Protein AF-A0A5B0Q116-F1 (afdb_monomer_lite)

pLDDT: mean 71.59, std 19.81, range [29.45, 94.56]

Structure (mmCIF, N/CA/C/O backbone):
data_AF-A0A5B0Q116-F1
#
_entry.id   AF-A0A5B0Q116-F1
#
loop_
_atom_site.group_PDB
_atom_site.id
_atom_site.type_symbol
_atom_site.label_atom_id
_atom_site.label_alt_id
_atom_site.label_comp_id
_atom_site.label_asym_id
_atom_site.label_entity_id
_atom_site.label_seq_id
_atom_site.pdbx_PDB_ins_code
_atom_site.Cartn_x
_atom_site.Cartn_y
_atom_site.Cartn_z
_atom_site.occupancy
_atom_site.B_iso_or_equiv
_atom_site.auth_seq_id
_atom_site.auth_comp_id
_atom_site.auth_asym_id
_atom_site.auth_atom_id
_atom_site.pdbx_PDB_model_num
ATOM 1 N N . MET A 1 1 ? -53.761 48.158 1.678 1.00 60.59 1 MET A N 1
ATOM 2 C CA . MET A 1 1 ? -52.833 47.496 2.629 1.00 60.59 1 MET A CA 1
ATOM 3 C C . MET A 1 1 ? -52.690 45.979 2.432 1.00 60.59 1 MET A C 1
ATOM 5 O O . MET A 1 1 ? -51.756 45.418 2.984 1.00 60.59 1 MET A O 1
ATOM 9 N N . LEU A 1 2 ? -53.507 45.322 1.594 1.00 57.38 2 LEU A N 1
ATOM 10 C CA . LEU A 1 2 ? -53.412 43.875 1.318 1.00 57.38 2 LEU A CA 1
ATOM 11 C C . LEU A 1 2 ? -52.227 43.460 0.418 1.00 57.38 2 LEU A C 1
ATOM 13 O O . LEU A 1 2 ? -51.671 42.384 0.601 1.00 57.38 2 LEU A O 1
ATOM 17 N N . LEU A 1 3 ? -51.774 44.330 -0.495 1.00 56.66 3 LEU A N 1
ATOM 18 C CA . LEU A 1 3 ? -50.704 43.996 -1.449 1.00 56.66 3 LEU A CA 1
ATOM 19 C C . LEU A 1 3 ? -49.334 43.789 -0.778 1.00 56.66 3 LEU A C 1
ATOM 21 O O . LEU A 1 3 ? -48.605 42.866 -1.119 1.00 56.66 3 LEU A O 1
ATOM 25 N N . LYS A 1 4 ? -49.005 44.607 0.233 1.00 56.44 4 LYS A N 1
ATOM 26 C CA . LYS A 1 4 ? -47.743 44.474 0.983 1.00 56.44 4 LYS A CA 1
ATOM 27 C C . LYS A 1 4 ? -47.677 43.166 1.776 1.00 56.44 4 LYS A C 1
ATOM 29 O O . LYS A 1 4 ? -46.609 42.578 1.878 1.00 56.44 4 LYS A O 1
ATOM 34 N N . SER A 1 5 ? -48.812 42.701 2.299 1.00 58.41 5 SER A N 1
ATOM 35 C CA . SER A 1 5 ? -48.883 41.447 3.054 1.00 58.41 5 SER A CA 1
ATOM 36 C C . SER A 1 5 ? -48.752 40.227 2.132 1.00 58.41 5 SER A C 1
ATOM 38 O O . SER A 1 5 ? -48.035 39.287 2.466 1.00 58.41 5 SER A O 1
ATOM 40 N N . LEU A 1 6 ? -49.318 40.298 0.919 1.00 61.06 6 LEU A N 1
ATOM 41 C CA . LEU A 1 6 ? -49.149 39.259 -0.101 1.00 61.06 6 LEU A CA 1
ATOM 42 C C . LEU A 1 6 ? -47.693 39.157 -0.591 1.00 61.06 6 LEU A C 1
ATOM 44 O O . LEU A 1 6 ? -47.158 38.057 -0.701 1.00 61.06 6 LEU 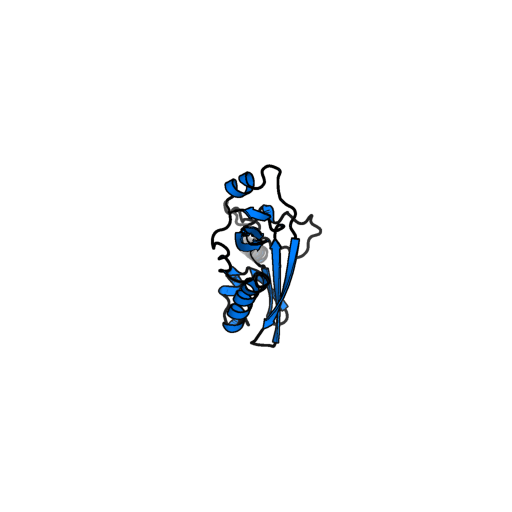A O 1
ATOM 48 N N . CYS A 1 7 ? -47.016 40.290 -0.814 1.00 62.38 7 CYS A N 1
ATOM 49 C CA . CYS A 1 7 ? -45.611 40.292 -1.235 1.00 62.38 7 CYS A CA 1
ATOM 50 C C . CYS A 1 7 ? -44.670 39.721 -0.162 1.00 62.38 7 CYS A C 1
ATOM 52 O O . CYS A 1 7 ? -43.730 39.004 -0.495 1.00 62.38 7 CYS A O 1
ATOM 54 N N . MET A 1 8 ? -44.934 39.989 1.122 1.00 66.06 8 MET A N 1
ATOM 55 C CA . MET A 1 8 ? -44.136 39.433 2.223 1.00 66.06 8 MET A CA 1
ATOM 56 C C . MET A 1 8 ? -44.363 37.925 2.394 1.00 66.06 8 MET A C 1
ATOM 58 O O . MET A 1 8 ? -43.413 37.202 2.682 1.00 66.06 8 MET A O 1
ATOM 62 N N . ALA A 1 9 ? -45.586 37.436 2.157 1.00 61.44 9 ALA A N 1
ATOM 63 C CA . ALA A 1 9 ? -45.884 36.004 2.171 1.00 61.44 9 ALA A CA 1
ATOM 64 C C . ALA A 1 9 ? -45.184 35.257 1.019 1.00 61.44 9 ALA A C 1
ATOM 66 O O . ALA A 1 9 ? -44.605 34.197 1.245 1.00 61.44 9 ALA A O 1
ATOM 67 N N . VAL A 1 10 ? -45.154 35.835 -0.190 1.00 61.38 10 VAL A N 1
ATOM 68 C CA . VAL A 1 10 ? -44.407 35.273 -1.332 1.00 61.38 10 VAL A CA 1
ATOM 69 C C . VAL A 1 10 ? -42.897 35.302 -1.078 1.00 61.38 10 VAL A C 1
ATOM 71 O O . VAL A 1 10 ? -42.213 34.330 -1.385 1.00 61.38 10 VAL A O 1
ATOM 74 N N . TYR A 1 11 ? -42.371 36.365 -0.462 1.00 61.75 11 TYR A N 1
ATOM 75 C CA . TYR A 1 11 ? -40.953 36.459 -0.100 1.00 61.75 11 TYR A CA 1
ATOM 76 C C . TYR A 1 11 ? -40.548 35.408 0.946 1.00 61.75 11 TYR A C 1
ATOM 78 O O . TYR A 1 11 ? -39.531 34.736 0.782 1.00 61.75 11 TYR A O 1
ATOM 86 N N . ALA A 1 12 ? -41.368 35.212 1.983 1.00 58.78 12 ALA A N 1
ATOM 87 C CA . ALA A 1 12 ? -41.137 34.191 3.003 1.00 58.78 12 ALA A CA 1
ATOM 88 C C . ALA A 1 12 ? -41.231 32.765 2.428 1.00 58.78 12 ALA A C 1
ATOM 90 O O . ALA A 1 12 ? -40.395 31.923 2.748 1.00 58.78 12 ALA A O 1
ATOM 91 N N . LEU A 1 13 ? -42.184 32.505 1.524 1.00 56.47 13 LEU A N 1
ATOM 92 C CA . LEU A 1 13 ? -42.307 31.218 0.829 1.00 56.47 13 LEU A CA 1
ATOM 93 C C . LEU A 1 13 ? -41.118 30.939 -0.103 1.00 56.47 13 LEU A C 1
ATOM 95 O O . LEU A 1 13 ? -40.618 29.816 -0.114 1.00 56.47 13 LEU A O 1
ATOM 99 N N . ASN A 1 14 ? -40.603 31.949 -0.814 1.00 56.91 14 ASN A N 1
ATOM 100 C CA . ASN A 1 14 ? -39.407 31.796 -1.651 1.00 56.91 14 ASN A CA 1
ATOM 101 C C . ASN A 1 14 ? -38.148 31.524 -0.811 1.00 56.91 14 ASN A C 1
ATOM 103 O O . ASN A 1 14 ? -37.327 30.692 -1.186 1.00 56.91 14 ASN A O 1
ATOM 107 N N . HIS A 1 15 ? -38.013 32.164 0.355 1.00 53.56 15 HIS A N 1
ATOM 108 C CA . HIS A 1 15 ? -36.887 31.926 1.263 1.00 53.56 15 HIS A CA 1
ATOM 109 C C . HIS A 1 15 ? -36.966 30.574 1.995 1.00 53.56 15 HIS A C 1
ATOM 111 O O . HIS A 1 15 ? -35.926 29.978 2.272 1.00 53.56 15 HIS A O 1
ATOM 117 N N . CYS A 1 16 ? -38.173 30.065 2.271 1.00 52.62 16 CYS A N 1
ATOM 118 C CA . CYS A 1 16 ? -38.378 28.733 2.849 1.00 52.62 16 CYS A CA 1
ATOM 119 C C . CYS A 1 16 ? -38.260 27.595 1.823 1.00 52.62 16 CYS A C 1
ATOM 121 O O . CYS A 1 16 ? -37.917 26.485 2.218 1.00 52.62 16 CYS A O 1
ATOM 123 N N . MET A 1 17 ? -38.501 27.845 0.529 1.00 47.09 17 MET A N 1
ATOM 124 C CA . MET A 1 17 ? -38.302 26.843 -0.531 1.00 47.09 17 MET A CA 1
ATOM 125 C C . MET A 1 17 ? -36.884 26.841 -1.132 1.00 47.09 17 MET A C 1
ATOM 127 O O . MET A 1 17 ? -36.492 25.837 -1.720 1.00 47.09 17 MET A O 1
ATOM 131 N N . PHE A 1 18 ? -36.091 27.910 -0.955 1.00 47.78 18 PHE A N 1
ATOM 132 C CA . PHE A 1 18 ? -34.734 28.040 -1.522 1.00 47.78 18 PHE A CA 1
ATOM 133 C C . PHE A 1 18 ? -33.619 28.314 -0.494 1.00 47.78 18 PHE A C 1
ATOM 135 O O . PHE A 1 18 ? -32.651 29.022 -0.766 1.00 47.78 18 PHE A O 1
ATOM 142 N N . SER A 1 19 ? -33.693 27.680 0.671 1.00 42.81 19 SER A N 1
ATOM 143 C CA . SER A 1 19 ? -32.504 27.355 1.470 1.00 42.81 19 SER A CA 1
ATOM 144 C C . SER A 1 19 ? -32.138 25.905 1.126 1.00 42.81 19 SER A C 1
ATOM 146 O O . SER A 1 19 ? -32.844 24.994 1.524 1.00 42.81 19 SER A O 1
ATOM 148 N N . SER A 1 20 ? -31.117 25.543 0.354 1.00 42.38 20 SER A N 1
ATOM 149 C CA . SER A 1 20 ? -29.884 26.206 -0.062 1.00 42.38 20 SER A CA 1
ATOM 150 C C . SER A 1 20 ? -29.375 25.442 -1.293 1.00 42.38 20 SER A C 1
ATOM 152 O O . SER A 1 20 ? -29.139 24.249 -1.147 1.00 42.38 20 SER A O 1
ATOM 154 N N . SER A 1 21 ? -29.207 26.032 -2.489 1.00 41.81 21 SER A N 1
ATOM 155 C CA . SER A 1 21 ? -28.399 25.351 -3.539 1.00 41.81 21 SER A CA 1
ATOM 156 C C . SER A 1 21 ? -28.028 26.146 -4.801 1.00 41.81 21 SER A C 1
ATOM 158 O O . SER A 1 21 ? -27.564 25.555 -5.771 1.00 41.81 21 SER A O 1
ATOM 160 N N . LEU A 1 22 ? -28.224 27.464 -4.883 1.00 43.44 22 LEU A N 1
ATOM 161 C CA . LEU A 1 22 ? -27.938 28.189 -6.134 1.00 43.44 22 LEU A CA 1
ATOM 162 C C . LEU A 1 22 ? -27.210 29.512 -5.890 1.00 43.44 22 LEU A C 1
ATOM 164 O O . LEU A 1 22 ? -27.676 30.587 -6.244 1.00 43.44 22 LEU A O 1
ATOM 168 N N . ALA A 1 23 ? -26.011 29.408 -5.322 1.00 37.38 23 ALA A N 1
ATOM 169 C CA . ALA A 1 23 ? -24.972 30.421 -5.463 1.00 37.38 23 ALA A CA 1
ATOM 170 C C . ALA A 1 23 ? -23.699 29.728 -5.971 1.00 37.38 23 ALA A C 1
ATOM 172 O O . ALA A 1 23 ? -22.971 29.097 -5.210 1.00 37.38 23 ALA A O 1
ATOM 173 N N . LYS A 1 24 ? -23.442 29.808 -7.281 1.00 45.22 24 LYS A N 1
ATOM 174 C CA . LYS A 1 24 ? -22.087 29.613 -7.821 1.00 45.22 24 LYS A CA 1
ATOM 175 C C . LYS A 1 24 ? -21.305 30.912 -7.590 1.00 45.22 24 LYS A C 1
ATOM 177 O O . LYS A 1 24 ? -21.883 31.987 -7.735 1.00 45.22 24 LYS A O 1
ATOM 182 N N . PRO A 1 25 ? -19.994 30.827 -7.313 1.00 40.41 25 PRO A N 1
ATOM 183 C CA . PRO A 1 25 ? -19.083 31.067 -8.428 1.00 40.41 25 PRO A CA 1
ATOM 184 C C . PRO A 1 25 ? -17.866 30.122 -8.467 1.00 40.41 25 PRO A C 1
ATOM 186 O O . PRO A 1 25 ? -17.291 29.760 -7.451 1.00 40.41 25 PRO A O 1
ATOM 189 N N . VAL A 1 26 ? -17.517 29.739 -9.699 1.00 37.66 26 VAL A N 1
ATOM 190 C CA . VAL A 1 26 ? -16.168 29.677 -10.297 1.00 37.66 26 VAL A CA 1
ATOM 191 C C . VAL A 1 26 ? -14.986 29.164 -9.442 1.00 37.66 26 VAL A C 1
ATOM 193 O O . VAL A 1 26 ? -14.583 29.765 -8.458 1.00 37.66 26 VAL A O 1
ATOM 196 N N . MET A 1 27 ? -14.324 28.128 -9.982 1.00 32.94 27 MET A N 1
ATOM 197 C CA . MET A 1 27 ? -12.975 27.627 -9.656 1.00 32.94 27 MET A CA 1
ATOM 198 C C . MET A 1 27 ? -12.775 26.922 -8.305 1.00 32.94 27 MET A C 1
ATOM 200 O O . MET A 1 27 ? -12.176 27.435 -7.368 1.00 32.94 27 MET A O 1
ATOM 204 N N . LYS A 1 28 ? -13.047 25.617 -8.316 1.00 32.56 28 LYS A N 1
ATOM 205 C CA . LYS A 1 28 ? -12.055 24.625 -7.885 1.00 32.56 28 LYS A CA 1
ATOM 206 C C . LYS A 1 28 ? -12.265 23.373 -8.727 1.00 32.56 28 LYS A C 1
ATOM 208 O O . LYS A 1 28 ? -13.302 22.732 -8.625 1.00 32.56 28 LYS A O 1
ATOM 213 N N . ARG A 1 29 ? -11.294 23.051 -9.589 1.00 29.45 29 ARG A N 1
ATOM 214 C CA . ARG A 1 29 ? -11.142 21.699 -10.139 1.00 29.45 29 ARG A CA 1
ATOM 215 C C . ARG A 1 29 ? -10.925 20.781 -8.937 1.00 29.45 29 ARG A C 1
ATOM 217 O O . ARG A 1 29 ? -9.810 20.685 -8.430 1.00 29.45 29 ARG A O 1
ATOM 224 N N . SER A 1 30 ? -11.996 20.203 -8.407 1.00 30.86 30 SER A N 1
ATOM 225 C CA . SER A 1 30 ? -11.890 19.092 -7.476 1.00 30.86 30 SER A CA 1
ATOM 226 C C . SER A 1 30 ? -11.391 17.911 -8.287 1.00 30.86 30 SER A C 1
ATOM 228 O O . SER A 1 30 ? -12.113 17.378 -9.122 1.00 30.86 30 SER A O 1
ATOM 230 N N . ILE A 1 31 ? -10.124 17.573 -8.076 1.00 36.16 31 ILE A N 1
ATOM 231 C CA . ILE A 1 31 ? -9.560 16.272 -8.416 1.00 36.16 31 ILE A CA 1
ATOM 232 C C . ILE A 1 31 ? -10.536 15.231 -7.864 1.00 36.16 31 ILE A C 1
ATOM 234 O O . ILE A 1 31 ? -10.755 15.194 -6.649 1.00 36.16 31 ILE A O 1
ATOM 238 N N . GLU A 1 32 ? -11.158 14.455 -8.753 1.00 30.73 32 GLU A N 1
ATOM 239 C CA . GLU A 1 32 ? -11.890 13.248 -8.387 1.00 30.73 32 GLU A CA 1
ATOM 240 C C . GLU A 1 32 ? -10.951 12.394 -7.537 1.00 30.73 32 GLU A C 1
ATOM 242 O O . GLU A 1 32 ? -9.929 11.875 -7.985 1.00 30.73 32 GLU A O 1
ATOM 247 N N . ARG A 1 33 ? -11.248 12.352 -6.238 1.00 37.97 33 ARG A N 1
ATOM 248 C CA . ARG A 1 33 ? -10.622 11.412 -5.324 1.00 37.97 33 ARG A CA 1
ATOM 249 C C . ARG A 1 33 ? -11.234 10.055 -5.622 1.00 37.97 33 ARG A C 1
ATOM 251 O O . ARG A 1 33 ? -12.455 9.931 -5.636 1.00 37.97 33 ARG A O 1
ATOM 258 N N . PHE A 1 34 ? -10.362 9.068 -5.803 1.00 39.97 34 PHE A N 1
ATOM 259 C CA . PHE A 1 34 ? -10.630 7.631 -5.853 1.00 39.97 34 PHE A CA 1
ATOM 260 C C . PHE A 1 34 ? -11.407 7.146 -4.613 1.00 39.97 34 PHE A C 1
ATOM 262 O O . PHE A 1 34 ? -10.868 6.507 -3.714 1.00 39.97 34 PHE A O 1
ATOM 269 N N . GLY A 1 35 ? -12.692 7.473 -4.556 1.00 38.03 35 GLY A N 1
ATOM 270 C CA . GLY A 1 35 ? -13.661 7.014 -3.575 1.00 38.03 35 GLY A CA 1
ATOM 271 C C . GLY A 1 35 ? -14.893 6.538 -4.323 1.00 38.03 35 GLY A C 1
ATOM 272 O O . GLY A 1 35 ? -15.914 7.212 -4.321 1.00 38.03 35 GLY A O 1
ATOM 273 N N . MET A 1 36 ? -14.778 5.406 -5.023 1.00 39.16 36 MET A N 1
ATOM 274 C CA . MET A 1 36 ? -15.931 4.773 -5.659 1.00 39.16 36 MET A CA 1
ATOM 275 C C . MET A 1 36 ? -16.736 4.019 -4.603 1.00 39.16 36 MET A C 1
ATOM 277 O O . MET A 1 36 ? -16.394 2.897 -4.227 1.00 39.16 36 MET A O 1
ATOM 281 N N . GLU A 1 37 ? -17.810 4.646 -4.139 1.00 39.25 37 GLU A N 1
ATOM 282 C CA . GLU A 1 37 ? -19.014 3.929 -3.740 1.00 39.25 37 GLU A CA 1
ATOM 283 C C . GLU A 1 37 ? -19.897 3.781 -4.986 1.00 39.25 37 GLU A C 1
ATOM 285 O O . GLU A 1 37 ? -20.293 4.768 -5.596 1.00 39.25 37 GLU A O 1
ATOM 290 N N . GLY A 1 38 ? -20.153 2.530 -5.378 1.00 36.66 38 GLY A N 1
ATOM 291 C CA . GLY A 1 38 ? -21.261 2.131 -6.250 1.00 36.66 38 GLY A CA 1
ATOM 292 C C . GLY A 1 38 ? -21.341 2.783 -7.635 1.00 36.66 38 GLY A C 1
ATOM 293 O O . GLY A 1 38 ? -22.178 3.648 -7.861 1.00 36.66 38 GLY A O 1
ATOM 294 N N . SER A 1 39 ? -20.569 2.297 -8.610 1.00 30.41 39 SER A N 1
ATOM 295 C CA . SER A 1 39 ? -20.881 2.515 -10.029 1.00 30.41 39 SER A CA 1
ATOM 296 C C . SER A 1 39 ? -20.323 1.378 -10.882 1.00 30.41 39 SER A C 1
ATOM 298 O O . SER A 1 39 ? -19.227 0.882 -10.632 1.00 30.41 39 SER A O 1
ATOM 300 N N . SER A 1 40 ? -21.096 0.936 -11.873 1.00 41.47 40 SER A N 1
ATOM 301 C CA . SER A 1 40 ? -20.736 -0.071 -12.877 1.00 41.47 40 SER A CA 1
ATOM 302 C C . SER A 1 40 ? -19.732 0.492 -13.892 1.00 41.47 40 SER A C 1
ATOM 304 O O . SER A 1 40 ? -20.025 0.630 -15.080 1.00 41.47 40 SER A O 1
ATOM 306 N N . SER A 1 41 ? -18.562 0.890 -13.418 1.00 37.44 41 SER A N 1
ATOM 307 C CA . SER A 1 41 ? -17.560 1.618 -14.185 1.00 37.44 41 SER A CA 1
ATOM 308 C C . SER A 1 41 ? -16.337 0.747 -14.414 1.00 37.44 41 SER A C 1
ATOM 310 O O . SER A 1 41 ? -15.831 0.130 -13.477 1.00 37.44 41 SER A O 1
ATOM 312 N N . VAL A 1 42 ? -15.854 0.735 -15.654 1.00 40.91 42 VAL A N 1
ATOM 313 C CA . VAL A 1 42 ? -14.498 0.313 -16.025 1.00 40.91 42 VAL A CA 1
ATOM 314 C C . VAL A 1 42 ? -13.535 0.806 -14.940 1.00 40.91 42 VAL A C 1
ATOM 316 O O . VAL A 1 42 ? -13.459 2.012 -14.724 1.00 40.91 42 VAL A O 1
ATOM 319 N N . GLU A 1 43 ? -12.887 -0.103 -14.198 1.00 52.91 43 GLU A N 1
ATOM 320 C CA . GLU A 1 43 ? -11.912 0.281 -13.169 1.00 52.91 43 GLU A CA 1
ATOM 321 C C . GLU A 1 43 ? -10.858 1.169 -13.845 1.00 52.91 43 GLU A C 1
ATOM 323 O O . GLU A 1 43 ? -10.097 0.702 -14.697 1.00 52.91 43 GLU A O 1
ATOM 328 N N . GLU A 1 44 ? -10.847 2.465 -13.520 1.00 61.03 44 GLU A N 1
ATOM 329 C CA . GLU A 1 44 ? -9.805 3.368 -13.994 1.00 61.03 44 GLU A CA 1
ATOM 330 C C . GLU A 1 44 ? -8.449 2.819 -13.550 1.00 61.03 44 GLU A C 1
ATOM 332 O O . GLU A 1 44 ? -8.261 2.422 -12.396 1.00 61.03 44 GLU A O 1
ATOM 337 N N . SER A 1 45 ? -7.500 2.764 -14.485 1.00 73.88 45 SER A N 1
ATOM 338 C CA . SER A 1 45 ? -6.183 2.199 -14.214 1.00 73.88 45 SER A CA 1
ATOM 339 C C . SER A 1 45 ? -5.521 2.931 -13.038 1.00 73.88 45 SER A C 1
ATOM 341 O O . SER A 1 45 ? -5.395 4.162 -13.085 1.00 73.88 45 SER A O 1
ATOM 343 N N . PRO A 1 46 ? -4.998 2.209 -12.023 1.00 78.44 46 PRO A N 1
ATOM 344 C CA . PRO A 1 46 ? -4.307 2.826 -10.888 1.00 78.44 46 PRO A CA 1
ATOM 345 C C . PRO A 1 46 ? -3.053 3.608 -11.315 1.00 78.44 46 PRO A C 1
ATOM 347 O O . PRO A 1 46 ? -2.511 4.393 -10.541 1.00 78.44 46 PRO A O 1
ATOM 350 N N . PHE A 1 47 ? -2.608 3.424 -12.560 1.00 84.56 47 PHE A N 1
ATOM 351 C CA . PHE A 1 47 ? -1.457 4.086 -13.154 1.00 84.56 47 PHE A CA 1
ATOM 352 C C . PHE A 1 47 ? -1.520 5.615 -13.135 1.00 84.56 47 PHE A C 1
ATOM 354 O O . PHE A 1 47 ? -0.485 6.267 -12.976 1.00 84.56 47 PHE A O 1
ATOM 361 N N . HIS A 1 48 ? -2.709 6.200 -13.292 1.00 82.06 48 HIS A N 1
ATOM 362 C CA . HIS A 1 48 ? -2.865 7.657 -13.315 1.00 82.06 48 HIS A CA 1
ATOM 363 C C . HIS A 1 48 ? -2.795 8.283 -11.912 1.00 82.06 48 HIS A C 1
ATOM 365 O O . HIS A 1 48 ? -2.463 9.461 -11.787 1.00 82.06 48 HIS A O 1
ATOM 371 N N . GLY A 1 49 ? -3.029 7.496 -10.857 1.00 78.69 49 GLY A N 1
ATOM 372 C CA . GLY A 1 49 ? -2.895 7.918 -9.461 1.00 78.69 49 GLY A CA 1
ATOM 373 C C . GLY A 1 49 ? -1.443 7.935 -8.963 1.00 78.69 49 GLY A C 1
ATOM 374 O O . GLY A 1 49 ? -0.522 7.605 -9.708 1.00 78.69 49 GLY A O 1
ATOM 375 N N . PRO A 1 50 ? -1.182 8.324 -7.704 1.00 79.94 50 PRO A N 1
ATOM 376 C CA . PRO A 1 50 ? 0.161 8.256 -7.128 1.00 79.94 50 PRO A CA 1
ATOM 377 C C . PRO A 1 50 ? 0.694 6.814 -7.136 1.00 79.94 50 PRO A C 1
ATOM 379 O O . PRO A 1 50 ? -0.005 5.887 -6.729 1.00 79.94 50 PRO A O 1
ATOM 382 N N . LEU A 1 51 ? 1.940 6.643 -7.582 1.00 83.06 51 LEU A N 1
ATOM 383 C CA . LEU A 1 51 ? 2.678 5.383 -7.496 1.00 83.06 51 LEU A CA 1
ATOM 384 C C . LEU A 1 51 ? 3.968 5.627 -6.722 1.00 83.06 51 LEU A C 1
ATOM 386 O O . LEU A 1 51 ? 4.607 6.658 -6.912 1.00 83.06 51 LEU A O 1
ATOM 390 N N . TYR A 1 52 ? 4.356 4.681 -5.887 1.00 81.62 52 TYR A N 1
ATOM 391 C CA . TYR A 1 52 ? 5.607 4.693 -5.146 1.00 81.62 52 TYR A CA 1
ATOM 392 C C . TYR A 1 52 ? 6.511 3.593 -5.673 1.00 81.62 52 TYR A C 1
ATOM 394 O O . TYR A 1 52 ? 6.023 2.533 -6.056 1.00 81.62 52 TYR A O 1
ATOM 402 N N . GLU A 1 53 ? 7.809 3.854 -5.709 1.00 82.50 53 GLU A N 1
ATOM 403 C CA . GLU A 1 53 ? 8.825 2.849 -6.005 1.00 82.50 53 GLU A CA 1
ATOM 404 C C . GLU A 1 53 ? 9.240 2.165 -4.701 1.00 82.50 53 GLU A C 1
ATOM 406 O O . GLU A 1 53 ? 9.487 2.843 -3.702 1.00 82.50 53 GLU A O 1
ATOM 411 N N . SER A 1 54 ? 9.290 0.835 -4.719 1.00 77.81 54 SER A N 1
ATOM 412 C CA . SER A 1 54 ? 9.944 0.026 -3.696 1.00 77.81 54 SER A CA 1
ATOM 413 C C . SER A 1 54 ? 11.072 -0.759 -4.347 1.00 77.81 54 SER A C 1
ATOM 415 O O . SER A 1 54 ? 10.892 -1.334 -5.422 1.00 77.81 54 SER A O 1
ATOM 417 N N . ASN A 1 55 ? 12.223 -0.760 -3.685 1.00 75.12 55 ASN A N 1
ATOM 418 C CA . ASN A 1 55 ? 13.429 -1.474 -4.062 1.00 75.12 55 ASN A CA 1
ATOM 419 C C . ASN A 1 55 ? 13.848 -2.428 -2.929 1.00 75.12 55 ASN A C 1
ATOM 421 O O . ASN A 1 55 ? 13.889 -2.061 -1.758 1.00 75.12 55 ASN A O 1
ATOM 425 N N . GLU A 1 56 ? 14.235 -3.645 -3.266 1.00 73.56 56 GLU A N 1
ATOM 426 C CA . GLU A 1 56 ? 14.803 -4.619 -2.336 1.00 73.56 56 GLU A CA 1
ATOM 427 C C . GLU A 1 56 ? 16.140 -5.122 -2.871 1.00 73.56 56 GLU A C 1
ATOM 429 O O . GLU A 1 56 ? 16.296 -5.330 -4.071 1.00 73.56 56 GLU A O 1
ATOM 434 N N . TYR A 1 57 ? 17.097 -5.387 -1.986 1.00 74.56 57 TYR A N 1
ATOM 435 C CA . TYR A 1 57 ? 18.321 -6.088 -2.365 1.00 74.56 57 TYR A CA 1
ATOM 436 C C . TYR A 1 57 ? 18.125 -7.594 -2.208 1.00 74.56 57 TYR A C 1
ATOM 438 O O . TYR A 1 57 ? 17.732 -8.075 -1.146 1.00 74.56 57 TYR A O 1
ATOM 446 N N . HIS A 1 58 ? 18.426 -8.346 -3.261 1.00 68.56 58 HIS A N 1
ATOM 447 C CA . HIS A 1 58 ? 18.330 -9.802 -3.294 1.00 68.56 58 HIS A CA 1
ATOM 448 C C . HIS A 1 58 ? 19.650 -10.406 -3.731 1.00 68.56 58 HIS A C 1
ATOM 450 O O . HIS A 1 58 ? 20.251 -9.943 -4.694 1.00 68.56 58 HIS A O 1
ATOM 456 N N . ASN A 1 59 ? 20.081 -11.478 -3.071 1.00 72.25 59 ASN A N 1
ATOM 457 C CA . ASN A 1 59 ? 21.168 -12.294 -3.595 1.00 72.25 59 ASN A CA 1
ATOM 458 C C . ASN A 1 59 ? 20.581 -13.430 -4.446 1.00 72.25 59 ASN A C 1
ATOM 460 O O . ASN A 1 59 ? 19.869 -14.291 -3.923 1.00 72.25 59 ASN A O 1
ATOM 464 N N . ILE A 1 60 ? 20.866 -13.425 -5.747 1.00 69.31 60 ILE A N 1
ATOM 465 C CA . ILE A 1 60 ? 20.427 -14.449 -6.697 1.00 69.31 60 ILE A CA 1
ATOM 466 C C . ILE A 1 60 ? 21.683 -15.104 -7.265 1.00 69.31 60 ILE A C 1
ATOM 468 O O . ILE A 1 60 ? 22.492 -14.458 -7.921 1.00 69.31 60 ILE A O 1
ATOM 472 N N . ASN A 1 61 ? 21.850 -16.405 -7.019 1.00 77.94 61 ASN A N 1
ATOM 473 C CA . ASN A 1 61 ? 22.995 -17.193 -7.498 1.00 77.94 61 ASN A CA 1
ATOM 474 C C . ASN A 1 61 ? 24.380 -16.658 -7.071 1.00 77.94 61 ASN A C 1
ATOM 476 O O . ASN A 1 61 ? 25.363 -16.881 -7.771 1.00 77.94 61 ASN A O 1
ATOM 480 N N . GLY A 1 62 ? 24.474 -15.986 -5.921 1.00 76.50 62 GLY A N 1
ATOM 481 C CA . GLY A 1 62 ? 25.717 -15.398 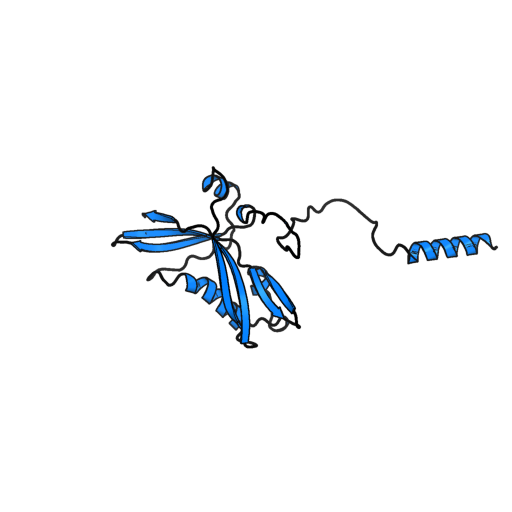-5.412 1.00 76.50 62 GLY A CA 1
ATOM 482 C C . GLY A 1 62 ? 25.897 -13.923 -5.779 1.00 76.50 62 GLY A C 1
ATOM 483 O O . GLY A 1 62 ? 26.636 -13.228 -5.081 1.00 76.50 62 GLY A O 1
ATOM 484 N N . ASP A 1 63 ? 25.172 -13.432 -6.786 1.00 78.69 63 ASP A N 1
ATOM 485 C CA . ASP A 1 63 ? 25.221 -12.044 -7.240 1.00 78.69 63 ASP A CA 1
ATOM 486 C C . ASP A 1 63 ? 24.181 -11.184 -6.510 1.00 78.69 63 ASP A C 1
ATOM 488 O O . ASP A 1 63 ? 23.066 -11.625 -6.219 1.00 78.69 63 ASP A O 1
ATOM 492 N N . LEU A 1 64 ? 24.542 -9.932 -6.219 1.00 77.69 64 LEU A N 1
ATOM 493 C CA . LEU A 1 64 ? 23.631 -8.955 -5.630 1.00 77.69 64 LEU A CA 1
ATOM 494 C C . LEU A 1 64 ? 22.801 -8.280 -6.731 1.00 77.69 64 LEU A C 1
ATOM 496 O O . LEU A 1 64 ? 23.340 -7.698 -7.671 1.00 77.69 64 LEU A O 1
ATOM 500 N N . HIS A 1 65 ? 21.485 -8.339 -6.584 1.00 76.06 65 HIS A N 1
ATOM 501 C CA . HIS A 1 65 ? 20.497 -7.737 -7.465 1.00 76.06 65 HIS A CA 1
ATOM 502 C C . HIS A 1 65 ? 19.657 -6.718 -6.701 1.00 76.06 65 HIS A C 1
ATOM 504 O O . HIS A 1 65 ? 19.373 -6.899 -5.516 1.00 76.06 65 HIS A O 1
ATOM 510 N N . ILE A 1 66 ? 19.216 -5.677 -7.401 1.00 78.88 66 ILE A N 1
ATOM 511 C CA . ILE A 1 66 ? 18.155 -4.786 -6.931 1.00 78.88 66 ILE A CA 1
ATOM 512 C C . ILE A 1 66 ? 16.859 -5.261 -7.571 1.00 78.88 66 ILE A C 1
ATOM 514 O O . ILE A 1 66 ? 16.779 -5.423 -8.782 1.00 78.88 66 ILE A O 1
ATOM 518 N N . VAL A 1 67 ? 15.843 -5.508 -6.763 1.00 78.88 67 VAL A N 1
ATOM 519 C CA . VAL A 1 67 ? 14.502 -5.859 -7.208 1.00 78.88 67 VAL A CA 1
ATOM 520 C C . VAL A 1 67 ? 13.607 -4.654 -6.988 1.00 78.88 67 VAL A C 1
ATOM 522 O O . VAL A 1 67 ? 13.411 -4.240 -5.852 1.00 78.88 67 VAL A O 1
ATOM 525 N N . SER A 1 68 ? 13.044 -4.114 -8.061 1.00 80.25 68 SER A N 1
ATOM 526 C CA . SER A 1 68 ? 12.190 -2.928 -8.031 1.00 80.25 68 SER A CA 1
ATOM 527 C C . SER A 1 68 ? 10.754 -3.273 -8.412 1.00 80.25 68 SER A C 1
ATOM 529 O O . SER A 1 68 ? 10.504 -4.034 -9.350 1.00 80.25 68 SER A O 1
ATOM 531 N N . TRP A 1 69 ? 9.777 -2.689 -7.724 1.00 83.88 69 TRP A N 1
ATOM 532 C CA . TRP A 1 69 ? 8.385 -2.650 -8.179 1.00 83.88 69 TRP A CA 1
ATOM 533 C C . TRP A 1 69 ? 7.706 -1.357 -7.751 1.00 83.88 69 TRP A C 1
ATOM 535 O O . TRP A 1 69 ? 8.161 -0.639 -6.865 1.00 83.88 69 TRP A O 1
ATOM 545 N N . TYR A 1 70 ? 6.569 -1.079 -8.379 1.00 83.88 70 TYR A N 1
ATOM 546 C CA . TYR A 1 70 ? 5.798 0.128 -8.120 1.00 83.88 70 TYR A CA 1
ATOM 547 C C . TYR A 1 70 ? 4.456 -0.226 -7.534 1.00 83.88 70 TYR A C 1
ATOM 549 O O . TYR A 1 70 ? 3.818 -1.172 -7.995 1.00 83.88 70 TYR A O 1
ATOM 557 N N . CYS A 1 71 ? 4.010 0.538 -6.545 1.00 83.81 71 CYS A N 1
ATOM 558 C CA . CYS A 1 71 ? 2.757 0.291 -5.855 1.00 83.81 71 CYS A CA 1
ATOM 559 C C . CYS A 1 71 ? 1.919 1.555 -5.668 1.00 83.81 71 CYS A C 1
ATOM 561 O O . CYS A 1 71 ? 2.432 2.668 -5.585 1.00 83.81 71 CYS A O 1
ATOM 563 N N . THR A 1 72 ? 0.602 1.386 -5.596 1.00 84.44 72 THR A N 1
ATOM 564 C CA . THR A 1 72 ? -0.300 2.456 -5.159 1.00 84.44 72 THR A CA 1
ATOM 565 C C . THR A 1 72 ? -0.187 2.653 -3.647 1.00 84.44 72 THR A C 1
ATOM 567 O O . THR A 1 72 ? 0.107 1.684 -2.940 1.00 84.44 72 THR A O 1
ATOM 570 N N . PRO A 1 73 ? -0.510 3.845 -3.112 1.00 81.25 73 PRO A N 1
ATOM 571 C CA . PRO A 1 73 ? -0.693 4.002 -1.676 1.00 81.25 73 PRO A CA 1
ATOM 572 C C . PRO A 1 73 ? -1.678 2.953 -1.139 1.00 81.25 73 PRO A C 1
ATOM 574 O O . PRO A 1 73 ? -2.714 2.725 -1.775 1.00 81.25 73 PRO A O 1
ATOM 577 N N . PRO A 1 74 ? -1.390 2.326 0.016 1.00 85.31 74 PRO A N 1
ATOM 578 C CA . PRO A 1 74 ? -2.321 1.395 0.622 1.00 85.31 74 PRO A CA 1
ATOM 579 C C . PRO A 1 74 ? -3.622 2.088 1.011 1.00 85.31 74 PRO A C 1
ATOM 581 O O . PRO A 1 74 ? -3.648 3.208 1.529 1.00 85.31 74 PRO A O 1
ATOM 584 N N . GLU A 1 75 ? -4.709 1.379 0.773 1.00 87.50 75 GLU A N 1
ATOM 585 C CA . GLU A 1 75 ? -6.054 1.750 1.158 1.00 87.50 75 GLU A CA 1
ATOM 586 C C . GLU A 1 75 ? -6.488 0.835 2.295 1.00 87.50 75 GLU A C 1
ATOM 588 O O . GLU A 1 75 ? -6.453 -0.390 2.163 1.00 87.50 75 GLU A O 1
ATOM 593 N N . ILE A 1 76 ? -6.862 1.430 3.420 1.00 89.31 76 ILE A N 1
ATOM 594 C CA . ILE A 1 76 ? -7.141 0.725 4.663 1.00 89.31 76 ILE A CA 1
ATOM 595 C C . ILE A 1 76 ? -8.632 0.770 4.936 1.00 89.31 76 ILE A C 1
ATOM 597 O O . ILE A 1 76 ? -9.256 1.826 4.887 1.00 89.31 76 ILE A O 1
ATOM 601 N N . THR A 1 77 ? -9.193 -0.391 5.241 1.00 94.56 77 THR A N 1
ATOM 602 C CA . THR A 1 77 ? -10.575 -0.568 5.667 1.00 94.56 77 THR A CA 1
ATOM 603 C C . THR A 1 77 ? -10.586 -1.159 7.069 1.00 94.56 77 THR A C 1
ATOM 605 O O . THR A 1 77 ? -9.951 -2.182 7.320 1.00 94.56 77 THR A O 1
ATOM 608 N N . PHE A 1 78 ? -11.297 -0.520 7.987 1.00 93.19 78 PHE A N 1
ATOM 609 C CA . PHE A 1 78 ? -11.440 -0.969 9.368 1.00 93.19 78 PHE A CA 1
ATOM 610 C C . PHE A 1 78 ? -12.839 -0.651 9.878 1.00 93.19 78 PHE A C 1
ATOM 612 O O . PHE A 1 78 ? -13.509 0.242 9.366 1.00 93.19 78 PHE A O 1
ATOM 619 N N . HIS A 1 79 ? -13.286 -1.378 10.892 1.00 91.06 79 HIS A N 1
ATOM 620 C CA . HIS A 1 79 ? -14.618 -1.183 11.436 1.00 91.06 79 HIS A CA 1
ATOM 621 C C . HIS A 1 79 ? -14.624 -0.116 12.533 1.00 91.06 79 HIS A C 1
ATOM 623 O O . HIS A 1 79 ? -13.856 -0.205 13.485 1.00 91.06 79 HIS A O 1
ATOM 629 N N . PHE A 1 80 ? -15.528 0.856 12.443 1.00 89.44 80 PHE A N 1
ATOM 630 C CA . PHE A 1 80 ? -15.693 1.899 13.449 1.00 89.44 80 PHE A CA 1
ATOM 631 C C . PHE A 1 80 ? -17.149 2.372 13.525 1.00 89.44 80 PHE A C 1
ATOM 633 O O . PHE A 1 80 ? -17.779 2.651 12.506 1.00 89.44 80 PHE A O 1
ATOM 640 N N . ASN A 1 81 ? -17.695 2.483 14.740 1.00 89.12 81 ASN A N 1
ATOM 641 C CA . ASN A 1 81 ? -19.075 2.925 14.991 1.00 89.12 81 ASN A CA 1
ATOM 642 C C . ASN A 1 81 ? -20.140 2.182 14.162 1.00 89.12 81 ASN A C 1
ATOM 644 O O . ASN A 1 81 ? -21.044 2.793 13.594 1.00 89.12 81 ASN A O 1
ATOM 648 N N . GLY A 1 82 ? -20.029 0.853 14.082 1.00 88.06 82 GLY A N 1
ATOM 649 C CA . GLY A 1 82 ? -21.023 0.008 13.415 1.00 88.06 82 GLY A CA 1
ATOM 650 C C . GLY A 1 82 ? -20.913 -0.031 11.890 1.00 88.06 82 GLY A C 1
ATOM 651 O O . GLY A 1 82 ? -21.732 -0.689 11.253 1.00 88.06 82 GLY A O 1
ATOM 652 N N . LYS A 1 83 ? -19.914 0.628 11.293 1.00 92.00 83 LYS A N 1
ATOM 653 C CA . LYS A 1 83 ? -19.689 0.637 9.844 1.00 92.00 83 LYS A CA 1
ATOM 654 C C . LYS A 1 83 ? -18.221 0.451 9.491 1.00 92.00 83 LYS A C 1
ATOM 656 O O . LYS A 1 83 ? -17.335 0.780 10.276 1.00 92.00 83 LYS A O 1
ATOM 661 N N . ASP A 1 84 ? -17.971 -0.023 8.280 1.00 91.38 84 ASP A N 1
ATOM 662 C CA . ASP A 1 84 ? -16.616 -0.083 7.751 1.00 91.38 84 ASP A CA 1
ATOM 663 C C . ASP A 1 84 ? -16.219 1.303 7.239 1.00 91.38 84 ASP A C 1
ATOM 665 O O . ASP A 1 84 ? -16.914 1.930 6.436 1.00 91.38 84 ASP A O 1
ATOM 669 N N . ARG A 1 85 ? -15.103 1.811 7.753 1.00 92.75 85 ARG A N 1
ATOM 670 C CA . ARG A 1 85 ? -14.483 3.061 7.339 1.00 92.75 85 ARG A CA 1
ATOM 671 C C . ARG A 1 85 ? -13.295 2.737 6.454 1.00 92.75 85 ARG A C 1
ATOM 673 O O . ARG A 1 85 ? -12.476 1.877 6.768 1.00 92.75 85 ARG A O 1
ATOM 680 N N . LYS A 1 86 ? -13.207 3.467 5.352 1.00 92.69 86 LYS A N 1
ATOM 681 C CA . LYS A 1 86 ? -12.204 3.283 4.317 1.00 92.69 86 LYS A CA 1
ATOM 682 C C . LYS A 1 86 ? -11.400 4.566 4.159 1.00 92.69 86 LYS A C 1
ATOM 684 O O . LYS A 1 86 ? -11.984 5.628 3.966 1.00 92.69 86 LYS A O 1
ATOM 689 N N . VAL A 1 87 ? -10.082 4.471 4.278 1.00 87.88 87 VAL A N 1
ATOM 690 C CA . VAL A 1 87 ? -9.167 5.620 4.319 1.00 87.88 87 VAL A CA 1
ATOM 691 C C . VAL A 1 87 ? -7.869 5.309 3.581 1.00 87.88 87 VAL A C 1
ATOM 693 O O . VAL A 1 87 ? -7.503 4.152 3.379 1.00 87.88 87 VAL A O 1
ATOM 696 N N . THR A 1 88 ? -7.132 6.345 3.195 1.00 83.88 88 THR A N 1
ATOM 697 C CA . THR A 1 88 ? -5.754 6.172 2.699 1.00 83.88 88 THR A CA 1
ATOM 698 C C . THR A 1 88 ? -4.800 5.838 3.847 1.00 83.88 88 THR A C 1
ATOM 700 O O . THR A 1 88 ? -5.075 6.182 4.996 1.00 83.88 88 THR A O 1
ATOM 703 N N . TYR A 1 89 ? -3.643 5.236 3.555 1.00 83.62 89 TYR A N 1
ATOM 704 C CA . TYR A 1 89 ? -2.618 4.984 4.574 1.00 83.62 89 TYR A CA 1
ATOM 705 C C . TYR A 1 89 ? -2.187 6.258 5.312 1.00 83.62 89 TYR A C 1
ATOM 707 O O . TYR A 1 89 ? -2.057 6.252 6.532 1.00 83.62 89 TYR A O 1
ATOM 715 N N . HIS A 1 90 ? -2.029 7.375 4.597 1.00 80.50 90 HIS A N 1
ATOM 716 C CA . HIS A 1 90 ? -1.663 8.639 5.230 1.00 80.50 90 HIS A CA 1
ATOM 717 C C . HIS A 1 90 ? -2.744 9.126 6.202 1.00 80.50 90 HIS A C 1
ATOM 719 O O . HIS A 1 90 ? -2.427 9.498 7.326 1.00 80.50 90 HIS A O 1
ATOM 725 N N . GLU A 1 91 ? -4.019 9.064 5.810 1.00 84.81 91 GLU A N 1
ATOM 726 C CA . GLU A 1 91 ? -5.125 9.393 6.715 1.00 84.81 91 GLU A CA 1
ATOM 727 C C . GLU A 1 91 ? -5.163 8.445 7.918 1.00 84.81 91 GLU A C 1
ATOM 729 O O . GLU A 1 91 ? -5.289 8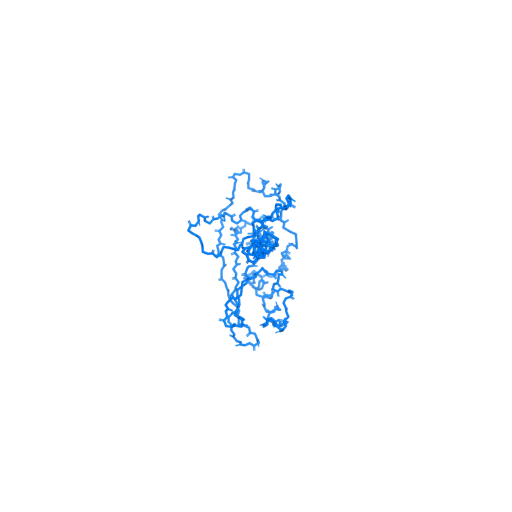.911 9.045 1.00 84.81 91 GLU A O 1
ATOM 734 N N . PHE A 1 92 ? -4.971 7.140 7.707 1.00 88.00 92 PHE A N 1
ATOM 735 C CA . PHE A 1 92 ? -4.916 6.144 8.778 1.00 88.00 92 PHE A CA 1
ATOM 736 C C . PHE A 1 92 ? -3.848 6.466 9.834 1.00 88.00 92 PHE A C 1
ATOM 738 O O . PHE A 1 92 ? -4.103 6.358 11.034 1.00 88.00 92 PHE A O 1
ATOM 745 N N . LEU A 1 93 ? -2.667 6.929 9.411 1.00 85.06 93 LEU A N 1
ATOM 746 C CA . LEU A 1 93 ? -1.603 7.347 10.328 1.00 85.06 93 LEU A CA 1
ATOM 747 C C . LEU A 1 93 ? -1.982 8.572 11.176 1.00 85.06 93 LEU A C 1
ATOM 749 O O . LEU A 1 93 ? -1.428 8.740 12.265 1.00 85.06 93 LEU A O 1
ATOM 753 N N . MET A 1 94 ? -2.938 9.386 10.728 1.00 88.06 94 MET A N 1
ATOM 754 C CA . MET A 1 94 ? -3.414 10.578 11.439 1.00 88.06 94 MET A CA 1
ATOM 755 C C . MET A 1 94 ? -4.551 10.286 12.434 1.00 88.06 94 MET A C 1
ATOM 757 O O . MET A 1 94 ? -4.814 11.123 13.292 1.00 88.06 94 MET A O 1
ATOM 761 N N . LEU A 1 95 ? -5.200 9.118 12.360 1.00 90.31 95 LEU A N 1
ATOM 762 C CA . LEU A 1 95 ? -6.339 8.747 13.220 1.00 90.31 95 LEU A CA 1
ATOM 763 C C . LEU A 1 95 ? -5.941 8.534 14.685 1.00 90.31 95 LEU A C 1
ATOM 765 O O . LEU A 1 95 ? -4.842 8.070 14.955 1.00 90.31 95 LEU A O 1
ATOM 769 N N . GLY A 1 96 ? -6.806 8.849 15.644 1.00 89.50 96 GLY A N 1
ATOM 770 C CA . GLY A 1 96 ? -6.526 8.634 17.069 1.00 89.50 96 GLY A CA 1
ATOM 771 C C . GLY A 1 96 ? -7.236 7.419 17.664 1.00 89.50 96 GLY A C 1
ATOM 772 O O . GLY A 1 96 ? -8.054 6.772 17.011 1.00 89.50 96 GLY A O 1
ATOM 773 N N . ASP A 1 97 ? -7.017 7.191 18.963 1.00 87.81 97 ASP A N 1
ATOM 774 C CA . ASP A 1 97 ? -7.788 6.205 19.735 1.00 87.81 97 ASP A CA 1
ATOM 775 C C . ASP A 1 97 ? -9.300 6.510 19.676 1.00 87.81 97 ASP A C 1
ATOM 777 O O . ASP A 1 97 ? -10.126 5.601 19.632 1.00 87.81 97 ASP A O 1
ATOM 781 N N . SER A 1 98 ? -9.672 7.795 19.586 1.00 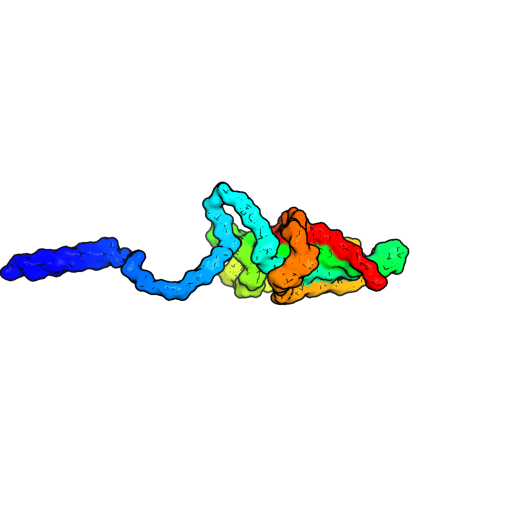89.31 98 SER A N 1
ATOM 782 C CA . SER A 1 98 ? -11.055 8.254 19.389 1.00 89.31 98 SER A CA 1
ATOM 783 C C . SER A 1 98 ? -11.681 7.814 18.065 1.00 89.31 98 SER A C 1
ATOM 785 O O . SER A 1 98 ? -12.902 7.776 17.957 1.00 89.31 98 SER A O 1
ATOM 787 N N . ASP A 1 99 ? -10.862 7.499 17.062 1.00 89.88 99 ASP A N 1
ATOM 788 C CA . ASP A 1 99 ? -11.282 6.965 15.765 1.00 89.88 99 ASP A CA 1
ATOM 789 C C . ASP A 1 99 ? -11.268 5.428 15.740 1.00 89.88 99 ASP A C 1
ATOM 791 O O . ASP A 1 99 ? -11.453 4.828 14.681 1.00 89.88 99 ASP A O 1
ATOM 795 N N . GLY A 1 100 ? -11.021 4.783 16.886 1.00 87.06 100 GLY A N 1
ATOM 796 C CA . GLY A 1 100 ? -10.923 3.331 17.001 1.00 87.06 100 GLY A CA 1
ATOM 797 C C . GLY A 1 100 ? -9.615 2.746 16.471 1.00 87.06 100 GLY A C 1
ATOM 798 O O . GLY A 1 100 ? -9.551 1.538 16.276 1.00 87.06 100 GLY A O 1
ATOM 799 N N . ILE A 1 101 ? -8.586 3.570 16.232 1.00 91.94 101 ILE A N 1
ATOM 800 C CA . ILE A 1 101 ? -7.272 3.127 15.751 1.00 91.94 101 ILE A CA 1
ATOM 801 C C . ILE A 1 101 ? -6.195 3.494 16.762 1.00 91.94 101 ILE A C 1
ATOM 803 O O . ILE A 1 101 ? -5.857 4.664 16.948 1.00 91.94 101 ILE A O 1
ATOM 807 N N . SER A 1 102 ? -5.599 2.472 17.368 1.00 91.38 102 SER A N 1
ATOM 808 C CA . SER A 1 102 ? -4.535 2.670 18.345 1.00 91.38 102 SER A CA 1
ATOM 809 C C . SER A 1 102 ? -3.164 2.901 17.715 1.00 91.38 102 SER A C 1
ATOM 811 O O . SER A 1 102 ? -2.889 2.577 16.555 1.00 91.38 102 SER A O 1
ATOM 813 N N . LYS A 1 103 ? -2.231 3.421 18.519 1.00 92.31 103 LYS A N 1
ATOM 814 C CA . LYS A 1 103 ? -0.817 3.518 18.123 1.00 92.31 103 LYS A CA 1
ATOM 815 C C . LYS A 1 103 ? -0.213 2.147 17.784 1.00 92.31 103 LYS A C 1
ATOM 817 O O . LYS A 1 103 ? 0.593 2.065 16.857 1.00 92.31 103 LYS A O 1
ATOM 822 N N . SER A 1 104 ? -0.590 1.088 18.503 1.00 90.56 104 SER A N 1
ATOM 823 C CA . SER A 1 104 ? -0.129 -0.277 18.221 1.00 90.56 104 SER A CA 1
ATOM 824 C C . SER A 1 104 ? -0.693 -0.808 16.906 1.00 90.56 104 SER A C 1
ATOM 826 O O . SER A 1 104 ? 0.044 -1.467 16.181 1.00 90.56 104 SER A O 1
ATOM 828 N N . ASP A 1 105 ? -1.927 -0.462 16.534 1.00 91.50 105 ASP A N 1
ATOM 829 C CA . ASP A 1 105 ? -2.494 -0.822 15.224 1.00 91.50 105 ASP A CA 1
ATOM 830 C C . ASP A 1 105 ? -1.747 -0.161 14.077 1.00 91.50 105 ASP A C 1
ATOM 832 O O . ASP A 1 105 ? -1.418 -0.813 13.085 1.00 91.50 105 ASP A O 1
ATOM 836 N N . LYS A 1 106 ? -1.397 1.118 14.237 1.00 90.38 106 LYS A N 1
ATOM 837 C CA . LYS A 1 106 ? -0.538 1.812 13.275 1.00 90.38 106 LYS A CA 1
ATOM 838 C C . LYS A 1 106 ? 0.816 1.139 13.160 1.00 90.38 106 LYS A C 1
ATOM 840 O O . LYS A 1 106 ? 1.274 0.890 12.054 1.00 90.38 106 LYS A O 1
ATOM 845 N N . GLN A 1 107 ? 1.445 0.816 14.287 1.00 88.50 107 GLN A N 1
ATOM 846 C CA . GLN A 1 107 ? 2.740 0.148 14.283 1.00 88.50 107 GLN A CA 1
ATOM 847 C C . GLN A 1 107 ? 2.657 -1.248 13.656 1.00 88.50 107 GLN A C 1
ATOM 849 O O . GLN A 1 107 ? 3.522 -1.597 12.861 1.00 88.50 107 GLN A O 1
ATOM 854 N N . ALA A 1 108 ? 1.615 -2.023 13.955 1.00 88.06 108 ALA A N 1
ATOM 855 C CA . ALA A 1 108 ? 1.383 -3.337 13.367 1.00 88.06 108 ALA A CA 1
ATOM 856 C C . ALA A 1 108 ? 1.154 -3.246 11.853 1.00 88.06 108 ALA A C 1
ATOM 858 O O . ALA A 1 108 ? 1.722 -4.041 11.112 1.00 88.06 108 ALA A O 1
ATOM 859 N N . MET A 1 109 ? 0.394 -2.253 11.384 1.00 85.06 109 MET A N 1
ATOM 860 C CA . MET A 1 109 ? 0.182 -1.999 9.958 1.00 85.06 109 MET A CA 1
ATOM 861 C C . MET A 1 109 ? 1.477 -1.598 9.257 1.00 85.06 109 MET A C 1
ATOM 863 O O . MET A 1 109 ? 1.832 -2.202 8.249 1.00 85.06 109 MET A O 1
ATOM 867 N N . THR A 1 110 ? 2.211 -0.629 9.807 1.00 84.06 110 THR A N 1
ATOM 868 C CA . THR A 1 110 ? 3.521 -0.220 9.287 1.00 84.06 110 THR A CA 1
ATOM 869 C C . THR A 1 110 ? 4.452 -1.423 9.217 1.00 84.06 110 THR A C 1
ATOM 871 O O . THR A 1 110 ? 5.040 -1.688 8.177 1.00 84.06 110 THR A O 1
ATOM 874 N N . ASN A 1 111 ? 4.522 -2.211 10.290 1.00 82.06 111 ASN A N 1
ATOM 875 C CA . ASN A 1 111 ? 5.341 -3.411 10.343 1.00 82.06 111 ASN A CA 1
ATOM 876 C C . ASN A 1 111 ? 4.867 -4.501 9.385 1.00 82.06 111 ASN A C 1
ATOM 878 O O . ASN A 1 111 ? 5.709 -5.272 8.972 1.00 82.06 111 ASN A O 1
ATOM 882 N N . ALA A 1 112 ? 3.579 -4.607 9.056 1.00 80.12 112 ALA A N 1
ATOM 883 C CA . ALA A 1 112 ? 3.054 -5.605 8.121 1.00 80.12 112 ALA A CA 1
ATOM 884 C C . ALA A 1 112 ? 3.269 -5.204 6.657 1.00 80.12 112 ALA A C 1
ATOM 886 O O . ALA A 1 112 ? 3.570 -6.051 5.819 1.00 80.12 112 ALA A O 1
ATOM 887 N N . LEU A 1 113 ? 3.133 -3.912 6.352 1.00 75.94 113 LEU A N 1
ATOM 888 C CA . LEU A 1 113 ? 3.537 -3.344 5.066 1.00 75.94 113 LEU A CA 1
ATOM 889 C C . LEU A 1 113 ? 5.041 -3.477 4.866 1.00 75.94 113 LEU A C 1
ATOM 891 O O . LEU A 1 113 ? 5.486 -3.646 3.739 1.00 75.94 113 LEU A O 1
ATOM 895 N N . ILE A 1 114 ? 5.789 -3.448 5.970 1.00 70.94 114 ILE A N 1
ATOM 896 C CA . ILE A 1 114 ? 7.208 -3.728 5.974 1.00 70.94 114 ILE A CA 1
ATOM 897 C C . ILE A 1 114 ? 7.426 -5.262 5.828 1.00 70.94 114 ILE A C 1
ATOM 899 O O . ILE A 1 114 ? 7.763 -5.786 4.778 1.00 70.94 114 ILE A O 1
ATOM 903 N N . SER A 1 115 ? 7.110 -6.071 6.829 1.00 62.00 115 SER A N 1
ATOM 904 C CA . SER A 1 115 ? 7.456 -7.500 6.903 1.00 62.00 115 SER A CA 1
ATOM 905 C C . SER A 1 115 ? 6.996 -8.409 5.753 1.00 62.00 115 SER A C 1
ATOM 907 O O . SER A 1 115 ? 7.573 -9.483 5.594 1.00 62.00 115 SER A O 1
ATOM 909 N N . LYS A 1 116 ? 6.025 -8.027 4.911 1.00 55.84 116 LYS A N 1
ATOM 910 C CA . LYS A 1 116 ? 5.651 -8.808 3.709 1.00 55.84 116 LYS A CA 1
ATOM 911 C C . LYS A 1 116 ? 6.719 -8.881 2.619 1.00 55.84 116 LYS A C 1
ATOM 913 O O . LYS A 1 116 ? 6.551 -9.629 1.659 1.00 55.84 116 LYS A O 1
ATOM 918 N N . GLU A 1 117 ? 7.833 -8.201 2.837 1.00 50.78 117 GLU A N 1
ATOM 919 C CA . GLU A 1 117 ? 9.056 -8.232 2.036 1.00 50.78 117 GLU A CA 1
ATOM 920 C C . GLU A 1 117 ? 10.137 -9.176 2.633 1.00 50.78 117 GLU A C 1
ATOM 922 O O . GLU A 1 117 ? 11.207 -9.368 2.068 1.00 50.78 117 GLU A O 1
ATOM 927 N N . GLN A 1 118 ? 9.876 -9.853 3.766 1.00 42.03 118 GLN A N 1
ATOM 928 C CA . GLN A 1 118 ? 10.867 -10.674 4.498 1.00 42.03 118 GLN A CA 1
ATOM 929 C C . GLN A 1 118 ? 11.062 -12.120 3.993 1.00 42.03 118 GLN A C 1
ATOM 931 O O . GLN A 1 118 ? 11.623 -12.955 4.704 1.00 42.03 118 GLN A O 1
ATOM 936 N N . GLY A 1 119 ? 10.654 -12.440 2.761 1.00 38.62 119 GLY A N 1
ATOM 937 C CA . GLY A 1 119 ? 11.111 -13.671 2.088 1.00 38.62 119 GLY A CA 1
ATOM 938 C C . GLY A 1 119 ? 12.582 -13.601 1.646 1.00 38.62 119 GLY A C 1
ATOM 939 O O . GLY A 1 119 ? 13.201 -14.621 1.344 1.00 38.62 119 GLY A O 1
ATOM 940 N N . SER A 1 120 ? 13.140 -12.392 1.650 1.00 36.81 120 SER A N 1
ATOM 941 C CA . SER A 1 120 ? 14.438 -12.009 1.108 1.00 36.81 120 SER A CA 1
ATOM 942 C C . SER A 1 120 ? 15.417 -11.806 2.268 1.00 36.81 120 SER A C 1
ATOM 944 O O . SER A 1 120 ? 15.278 -10.884 3.073 1.00 36.81 120 SER A O 1
ATOM 946 N N . LYS A 1 121 ? 16.402 -12.694 2.433 1.00 35.19 121 LYS A N 1
ATOM 947 C CA . LYS A 1 121 ? 17.409 -12.558 3.498 1.00 35.19 121 LYS A CA 1
ATOM 948 C C . LYS A 1 121 ? 18.245 -11.279 3.296 1.00 35.19 121 LYS A C 1
ATOM 950 O O . LYS A 1 121 ? 19.078 -11.233 2.404 1.00 35.19 121 LYS A O 1
ATOM 955 N N . VAL A 1 122 ? 18.084 -10.339 4.232 1.00 36.88 122 VAL A N 1
ATOM 956 C CA . VAL A 1 122 ? 19.077 -9.356 4.717 1.00 36.88 122 VAL A CA 1
ATOM 957 C C . VAL A 1 122 ? 19.609 -8.354 3.676 1.00 36.88 122 VAL A C 1
ATOM 959 O O . VAL A 1 122 ? 20.663 -8.562 3.093 1.00 36.88 122 VAL A O 1
ATOM 962 N N . ILE A 1 123 ? 18.918 -7.217 3.527 1.00 34.75 123 ILE A N 1
ATOM 963 C CA . ILE A 1 123 ? 19.380 -5.834 3.798 1.00 34.75 123 ILE A CA 1
ATOM 964 C C . ILE A 1 123 ? 18.195 -4.908 3.495 1.00 34.75 123 ILE A C 1
ATOM 966 O O . ILE A 1 123 ? 17.713 -4.870 2.372 1.00 34.75 123 ILE A O 1
ATOM 970 N N . GLY A 1 124 ? 17.754 -4.173 4.521 1.00 30.91 124 GLY A N 1
ATOM 971 C CA . GLY A 1 124 ? 17.019 -2.911 4.407 1.00 30.91 124 GLY A CA 1
ATOM 972 C C . GLY A 1 124 ? 15.879 -2.884 3.398 1.00 30.91 124 GLY A C 1
ATOM 973 O O . GLY A 1 124 ? 16.057 -2.455 2.266 1.00 30.91 124 GLY A O 1
ATOM 974 N N . MET A 1 125 ? 14.692 -3.240 3.863 1.00 33.03 125 MET A N 1
ATOM 975 C CA . MET A 1 125 ? 13.454 -2.823 3.229 1.00 33.03 125 MET A CA 1
ATOM 976 C C . MET A 1 125 ? 13.496 -1.344 2.868 1.00 33.03 125 MET A C 1
ATOM 978 O O . MET A 1 125 ? 13.602 -0.493 3.762 1.00 33.03 125 MET A O 1
ATOM 982 N N . SER A 1 126 ? 13.480 -1.046 1.568 1.00 41.12 126 SER A N 1
ATOM 983 C CA . SER A 1 126 ? 13.525 0.338 1.140 1.00 41.12 126 SER A CA 1
ATOM 984 C C . SER A 1 126 ? 12.268 1.034 1.622 1.00 41.12 126 SER A C 1
ATOM 986 O O . SER A 1 126 ? 11.158 0.504 1.603 1.00 41.12 126 SER A O 1
ATOM 988 N N . GLN A 1 127 ? 12.474 2.247 2.106 1.00 46.94 127 GLN A N 1
ATOM 989 C CA . GLN A 1 127 ? 11.407 3.199 2.297 1.00 46.94 127 GLN A CA 1
ATOM 990 C C . GLN A 1 127 ? 10.541 3.181 1.037 1.00 46.94 127 GLN A C 1
ATOM 992 O O . GLN A 1 127 ? 11.065 3.426 -0.048 1.00 46.94 127 GLN A O 1
ATOM 997 N N . ILE A 1 128 ? 9.227 2.972 1.183 1.00 51.09 128 ILE A N 1
ATOM 998 C CA . ILE A 1 128 ? 8.277 3.603 0.265 1.00 51.09 128 ILE A CA 1
ATOM 999 C C . ILE A 1 128 ? 8.748 5.049 0.228 1.00 51.09 128 ILE A C 1
ATOM 1001 O O . ILE A 1 128 ? 8.636 5.749 1.241 1.00 51.09 128 ILE A O 1
ATOM 1005 N N . GLY A 1 129 ? 9.399 5.454 -0.866 1.00 52.00 129 GLY A N 1
ATOM 1006 C CA . GLY A 1 129 ? 9.885 6.814 -0.984 1.00 52.00 129 GLY A CA 1
ATOM 1007 C C . GLY A 1 129 ? 8.681 7.685 -0.683 1.00 52.00 129 GLY A C 1
ATOM 1008 O O . GLY A 1 129 ? 7.648 7.518 -1.318 1.00 52.00 129 GLY A O 1
ATOM 1009 N N . ASN A 1 130 ? 8.743 8.556 0.327 1.00 55.16 130 ASN A N 1
ATOM 1010 C CA . ASN A 1 130 ? 7.566 9.333 0.750 1.00 55.16 130 ASN A CA 1
ATOM 1011 C C . ASN A 1 130 ? 7.005 10.225 -0.381 1.00 55.16 130 ASN A C 1
ATOM 1013 O O . ASN A 1 130 ? 6.004 10.918 -0.199 1.00 55.16 130 ASN A O 1
ATOM 1017 N N . GLN A 1 131 ? 7.652 10.219 -1.545 1.00 70.12 131 GLN A N 1
ATOM 1018 C CA . GLN A 1 131 ? 7.292 10.940 -2.740 1.00 70.12 131 GLN A CA 1
ATOM 1019 C C . GLN A 1 131 ? 6.831 9.970 -3.835 1.00 70.12 131 GLN A C 1
ATOM 1021 O O . GLN A 1 131 ? 7.552 9.029 -4.171 1.00 70.12 131 GLN A O 1
ATOM 1026 N N . PRO A 1 132 ? 5.640 10.195 -4.408 1.00 81.25 132 PRO A N 1
ATOM 1027 C CA . PRO A 1 132 ? 5.203 9.445 -5.570 1.00 81.25 132 PRO A CA 1
ATOM 1028 C C . PRO A 1 132 ? 6.090 9.768 -6.779 1.00 81.25 132 PRO A C 1
ATOM 1030 O O . PRO A 1 132 ? 6.567 10.894 -6.929 1.00 81.25 132 PRO A O 1
ATOM 1033 N N . ILE A 1 133 ? 6.262 8.798 -7.675 1.00 83.75 133 ILE A N 1
ATOM 1034 C CA . ILE A 1 133 ? 6.964 9.001 -8.945 1.00 83.75 133 ILE A CA 1
ATOM 1035 C C . ILE A 1 133 ? 6.221 10.035 -9.803 1.0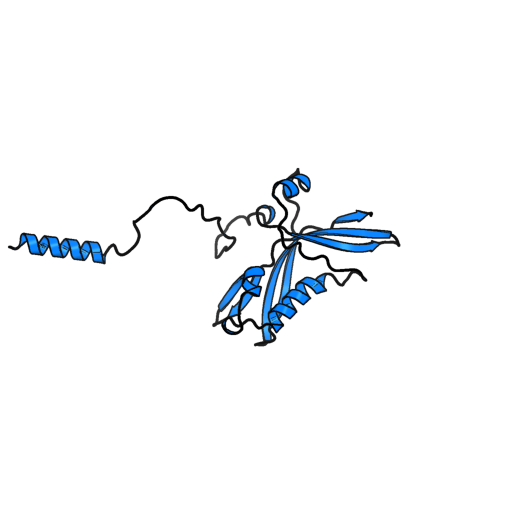0 83.75 133 ILE A C 1
ATOM 1037 O O . ILE A 1 133 ? 4.983 10.054 -9.854 1.00 83.75 133 ILE A O 1
ATOM 1041 N N . SER A 1 134 ? 6.976 10.893 -10.490 1.00 84.75 134 SER A N 1
ATOM 1042 C CA . SER A 1 134 ? 6.404 11.929 -11.352 1.00 84.75 134 SER A CA 1
ATOM 1043 C C . SER A 1 134 ? 5.789 11.340 -12.627 1.00 84.75 134 SER A C 1
ATOM 1045 O O . SER A 1 134 ? 6.021 10.181 -12.982 1.00 84.75 134 SER A O 1
ATOM 1047 N N . ALA A 1 135 ? 4.993 12.140 -13.341 1.00 87.50 135 ALA A N 1
ATOM 1048 C CA . ALA A 1 135 ? 4.418 11.727 -14.620 1.00 87.50 135 ALA A CA 1
ATOM 1049 C C . ALA A 1 135 ? 5.502 11.488 -15.687 1.00 87.50 135 ALA A C 1
ATOM 1051 O O . ALA A 1 135 ? 5.402 10.543 -16.467 1.00 87.50 135 ALA A O 1
ATOM 1052 N N . GLU A 1 136 ? 6.560 12.300 -15.692 1.00 87.56 136 GLU A N 1
ATOM 1053 C CA . GLU A 1 136 ? 7.711 12.138 -16.582 1.00 87.56 136 GLU A CA 1
ATOM 1054 C C . GLU A 1 136 ? 8.418 10.805 -16.324 1.00 87.56 136 GLU A C 1
ATOM 1056 O O . GLU A 1 136 ? 8.704 10.069 -17.266 1.00 87.56 136 GLU A O 1
ATOM 1061 N N . GLU A 1 137 ? 8.635 10.454 -15.053 1.00 87.06 137 GLU A N 1
ATOM 1062 C CA . GLU A 1 137 ? 9.270 9.189 -14.683 1.00 87.06 137 GLU A CA 1
ATOM 1063 C C . GLU A 1 137 ? 8.402 7.982 -15.065 1.00 87.06 137 GLU A C 1
ATOM 1065 O O . GLU A 1 137 ? 8.916 6.994 -15.592 1.00 87.06 137 GLU A O 1
ATOM 1070 N N . LYS A 1 138 ? 7.076 8.073 -14.894 1.00 88.50 138 LYS A N 1
ATOM 1071 C CA . LYS A 1 138 ? 6.138 7.048 -15.382 1.00 88.50 138 LYS A CA 1
ATOM 1072 C C . LYS A 1 138 ? 6.232 6.858 -16.890 1.00 88.50 138 LYS A C 1
ATOM 1074 O O . LYS A 1 138 ? 6.311 5.722 -17.347 1.00 88.50 138 LYS A O 1
ATOM 1079 N N . ASN A 1 139 ? 6.249 7.949 -17.653 1.00 89.19 139 ASN A N 1
ATOM 1080 C CA . ASN A 1 139 ? 6.353 7.890 -19.110 1.00 89.19 139 ASN A CA 1
ATOM 1081 C C . ASN A 1 139 ? 7.713 7.340 -19.560 1.00 89.19 139 ASN A C 1
ATOM 1083 O O . ASN A 1 139 ? 7.784 6.639 -20.564 1.00 89.19 139 ASN A O 1
ATOM 1087 N N . ARG A 1 140 ? 8.785 7.611 -18.805 1.00 90.06 140 ARG A N 1
ATOM 1088 C CA . ARG A 1 140 ? 10.115 7.047 -19.060 1.00 90.06 140 ARG A CA 1
ATOM 1089 C C . ARG A 1 140 ? 10.159 5.540 -18.819 1.00 90.06 140 ARG A C 1
ATOM 1091 O O . ARG A 1 140 ? 10.704 4.817 -19.646 1.00 90.06 140 ARG A O 1
ATOM 1098 N N . LYS A 1 141 ? 9.603 5.066 -17.699 1.00 86.75 141 LYS A N 1
ATOM 1099 C CA . LYS A 1 141 ? 9.593 3.637 -17.340 1.00 86.75 141 LYS A CA 1
ATOM 1100 C C . LYS A 1 141 ? 8.614 2.826 -18.188 1.00 86.75 141 LYS A C 1
ATOM 1102 O O . LYS A 1 141 ? 8.897 1.681 -18.532 1.00 86.75 141 LYS A O 1
ATOM 1107 N N . TRP A 1 142 ? 7.481 3.421 -18.549 1.00 89.81 142 TRP A N 1
ATOM 1108 C CA . TRP A 1 142 ? 6.432 2.777 -19.334 1.00 89.81 142 TRP A CA 1
ATOM 1109 C C . TRP A 1 142 ? 6.024 3.623 -20.546 1.00 89.81 142 TRP A C 1
ATOM 1111 O O . TRP A 1 142 ? 4.898 4.126 -20.608 1.00 89.81 142 TRP A O 1
ATOM 1121 N N . PRO A 1 143 ? 6.911 3.750 -21.552 1.00 88.88 143 PRO A N 1
ATOM 1122 C CA . PRO A 1 143 ? 6.651 4.565 -22.742 1.00 88.88 143 PRO A CA 1
ATOM 1123 C C . PRO A 1 143 ? 5.488 4.031 -23.587 1.00 88.88 143 PRO A C 1
ATOM 1125 O O . PRO A 1 143 ? 4.861 4.780 -24.328 1.00 88.88 143 PRO A O 1
ATOM 1128 N N . ASN A 1 144 ? 5.171 2.741 -23.440 1.00 90.50 144 ASN A N 1
ATOM 1129 C CA . ASN A 1 144 ? 4.097 2.060 -24.163 1.00 90.50 144 ASN A CA 1
ATOM 1130 C C . ASN A 1 144 ? 2.773 2.013 -23.376 1.00 90.50 144 ASN A C 1
ATOM 1132 O O . ASN A 1 144 ? 1.865 1.271 -23.748 1.00 90.50 144 ASN A O 1
ATOM 1136 N N . GLY A 1 145 ? 2.657 2.781 -22.289 1.00 84.56 145 GLY A N 1
ATOM 1137 C CA . GLY A 1 145 ? 1.465 2.816 -21.443 1.00 84.56 145 GLY A CA 1
ATOM 1138 C C . GLY A 1 145 ? 1.545 1.900 -20.214 1.00 84.56 145 GLY A C 1
ATOM 1139 O O . GLY A 1 145 ? 2.562 1.253 -19.981 1.00 84.56 145 GLY A O 1
ATOM 1140 N N . PRO A 1 146 ? 0.485 1.869 -19.389 1.00 86.50 146 PRO A N 1
ATOM 1141 C CA . PRO A 1 146 ? 0.520 1.305 -18.042 1.00 86.50 146 PRO A CA 1
ATOM 1142 C C . PRO A 1 146 ? 0.951 -0.170 -18.015 1.00 86.50 146 PRO A C 1
ATOM 1144 O O . PRO A 1 146 ? 0.486 -0.961 -18.840 1.00 86.50 146 PRO A O 1
ATOM 1147 N N . PRO A 1 147 ? 1.766 -0.587 -17.028 1.00 88.50 147 PRO A N 1
ATOM 1148 C CA . PRO A 1 147 ? 2.066 -1.996 -16.825 1.00 88.50 147 PRO A CA 1
ATOM 1149 C C . PRO A 1 147 ? 0.831 -2.756 -16.336 1.00 88.50 147 PRO A C 1
ATOM 1151 O O . PRO A 1 147 ? -0.150 -2.182 -15.856 1.00 88.50 147 PRO A O 1
ATOM 1154 N N . ARG A 1 148 ? 0.920 -4.088 -16.355 1.00 88.00 148 ARG A N 1
ATOM 1155 C CA . ARG A 1 148 ? -0.044 -4.926 -15.643 1.00 88.00 148 ARG A CA 1
ATOM 1156 C C . ARG A 1 148 ? 0.133 -4.762 -14.133 1.00 88.00 148 ARG A C 1
ATOM 1158 O O . ARG A 1 148 ? 1.217 -4.998 -13.599 1.00 88.00 148 ARG A O 1
ATOM 1165 N N . PHE A 1 149 ? -0.964 -4.441 -13.455 1.00 87.19 149 PHE A N 1
ATOM 1166 C CA . PHE A 1 149 ? -1.024 -4.388 -12.000 1.00 87.19 149 PHE A CA 1
ATOM 1167 C C . PHE A 1 149 ? -1.561 -5.691 -11.406 1.00 87.19 149 PHE A C 1
ATOM 1169 O O . PHE A 1 149 ? -2.453 -6.341 -11.952 1.00 87.19 149 PHE A O 1
ATOM 1176 N N . ILE A 1 150 ? -1.011 -6.048 -10.253 1.00 86.12 150 ILE A N 1
ATOM 1177 C CA . ILE A 1 150 ? -1.421 -7.150 -9.395 1.00 86.12 150 ILE A CA 1
ATOM 1178 C C . ILE A 1 150 ? -2.070 -6.527 -8.166 1.00 86.12 150 ILE A C 1
ATOM 1180 O O . ILE A 1 150 ? -1.465 -5.696 -7.489 1.00 86.12 150 ILE A O 1
ATOM 1184 N N . LYS A 1 151 ? -3.310 -6.918 -7.885 1.00 86.81 151 LYS A N 1
ATOM 1185 C CA . LYS A 1 151 ? -4.030 -6.498 -6.685 1.00 86.81 151 LYS A CA 1
ATOM 1186 C C . LYS A 1 151 ? -3.573 -7.342 -5.501 1.00 86.81 151 LYS A C 1
ATOM 1188 O O . LYS A 1 151 ? -3.725 -8.561 -5.525 1.00 86.81 151 LYS A O 1
ATOM 1193 N N . THR A 1 152 ? -3.070 -6.688 -4.465 1.00 84.31 152 THR A N 1
ATOM 1194 C CA . THR A 1 152 ? -2.740 -7.305 -3.182 1.00 84.31 152 THR A CA 1
ATOM 1195 C C . THR A 1 152 ? -3.797 -6.908 -2.160 1.00 84.31 152 THR A C 1
ATOM 1197 O O . THR A 1 152 ? -4.250 -5.761 -2.110 1.00 84.31 152 THR A O 1
ATOM 1200 N N . THR A 1 153 ? -4.258 -7.867 -1.366 1.00 87.81 153 THR A N 1
ATOM 1201 C CA . THR A 1 153 ? -5.215 -7.635 -0.282 1.00 87.81 153 THR A CA 1
ATOM 1202 C C . THR A 1 153 ? -4.831 -8.501 0.888 1.00 87.81 153 THR A C 1
ATOM 1204 O O . THR A 1 153 ? -4.588 -9.692 0.727 1.00 87.81 153 THR A O 1
ATOM 1207 N N . ASP A 1 154 ? -4.787 -7.881 2.052 1.00 86.44 154 ASP A N 1
ATOM 1208 C CA . ASP A 1 154 ? -4.237 -8.471 3.250 1.00 86.44 154 ASP A CA 1
ATOM 1209 C C . ASP A 1 154 ? -4.916 -7.911 4.493 1.00 86.44 154 ASP A C 1
ATOM 1211 O O . ASP A 1 154 ? -5.642 -6.918 4.428 1.00 86.44 154 ASP A O 1
ATOM 1215 N N . MET A 1 155 ? -4.696 -8.555 5.637 1.00 90.50 155 MET A N 1
ATOM 1216 C CA . MET A 1 155 ? -5.300 -8.131 6.894 1.00 90.50 155 MET A CA 1
ATOM 1217 C C . MET A 1 155 ? -4.354 -8.282 8.080 1.00 90.50 155 MET A C 1
ATOM 1219 O O . MET A 1 155 ? -3.515 -9.183 8.117 1.00 90.50 155 MET A O 1
ATOM 1223 N N . ILE A 1 156 ? -4.561 -7.420 9.068 1.00 90.88 156 ILE A N 1
ATOM 1224 C CA . ILE A 1 156 ? -4.084 -7.574 10.442 1.00 90.88 156 ILE A CA 1
ATOM 1225 C C . ILE A 1 156 ? -5.291 -7.558 11.386 1.00 90.88 156 ILE A C 1
ATOM 1227 O O . ILE A 1 156 ? -6.386 -7.139 11.005 1.00 90.88 156 ILE A O 1
ATOM 1231 N N . HIS A 1 157 ? -5.096 -8.003 12.622 1.00 90.31 157 HIS A N 1
ATOM 1232 C CA . HIS A 1 157 ? -6.095 -7.835 13.675 1.00 90.31 157 HIS A CA 1
ATOM 1233 C C . HIS A 1 157 ? -5.745 -6.587 14.487 1.00 90.31 157 HIS A C 1
ATOM 1235 O O . HIS A 1 157 ? -4.580 -6.398 14.840 1.00 90.31 157 HIS A O 1
ATOM 1241 N N . SER A 1 158 ? -6.738 -5.739 14.751 1.00 86.31 158 SER A N 1
ATOM 1242 C CA . SER A 1 158 ? -6.604 -4.618 15.675 1.00 86.31 158 SER A CA 1
ATOM 1243 C C . SER A 1 158 ? -6.310 -5.153 17.071 1.00 86.31 158 SER A C 1
ATOM 1245 O O . SER A 1 158 ? -6.950 -6.086 17.555 1.00 86.31 158 SER A O 1
ATOM 1247 N N . ASN A 1 159 ? -5.348 -4.532 17.733 1.00 81.62 159 ASN A N 1
ATOM 1248 C CA . ASN A 1 159 ? -5.00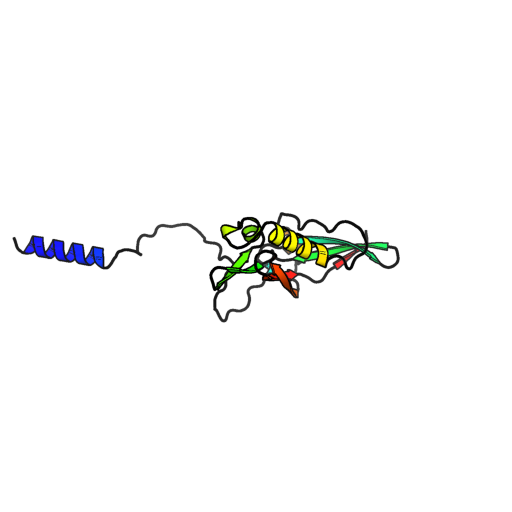0 -4.773 19.122 1.00 81.62 159 ASN A CA 1
ATOM 1249 C C . ASN A 1 159 ? -5.999 -4.119 20.085 1.00 81.62 159 ASN A C 1
ATOM 1251 O O . ASN A 1 159 ? -5.968 -4.419 21.275 1.00 81.62 159 ASN A O 1
ATOM 1255 N N . THR A 1 160 ? -6.856 -3.217 19.597 1.00 79.69 160 THR A N 1
ATOM 1256 C CA . THR A 1 160 ? -7.855 -2.517 20.408 1.00 79.69 160 THR A CA 1
ATOM 1257 C C . THR A 1 160 ? -9.086 -3.380 20.643 1.00 79.69 160 THR A C 1
ATOM 1259 O O . THR A 1 160 ? -9.527 -3.522 21.780 1.00 79.69 160 THR A O 1
ATOM 1262 N N . ASP A 1 161 ? -9.646 -3.962 19.583 1.00 81.75 161 ASP A N 1
ATOM 1263 C CA . ASP A 1 161 ? -10.926 -4.675 19.649 1.00 81.75 161 ASP A CA 1
ATOM 1264 C C . ASP A 1 161 ? -10.909 -6.057 18.972 1.00 81.75 161 ASP A C 1
ATOM 1266 O O . ASP A 1 161 ? -11.945 -6.719 18.877 1.00 81.75 161 ASP A O 1
ATOM 1270 N N . GLY A 1 162 ? -9.744 -6.506 18.494 1.00 86.12 162 GLY A N 1
ATOM 1271 C CA . GLY A 1 162 ? -9.579 -7.778 17.792 1.00 86.12 162 GLY A CA 1
ATOM 1272 C C . GLY A 1 162 ? -10.185 -7.803 16.387 1.00 86.12 162 GLY A C 1
ATOM 1273 O O . GLY A 1 162 ? -10.095 -8.829 15.705 1.00 86.12 162 GLY A O 1
ATOM 1274 N N . ARG A 1 163 ? -10.812 -6.714 15.920 1.00 88.38 163 ARG A N 1
ATOM 1275 C CA . ARG A 1 163 ? -11.446 -6.673 14.599 1.00 88.38 163 ARG A CA 1
ATOM 1276 C C . ARG A 1 163 ? -10.405 -6.586 13.499 1.00 88.38 163 ARG A C 1
ATOM 1278 O O . ARG A 1 163 ? -9.252 -6.214 13.698 1.00 88.38 163 ARG A O 1
ATOM 1285 N N . LYS A 1 164 ? -10.823 -6.957 12.296 1.00 92.25 164 LYS A N 1
ATOM 1286 C CA . LYS A 1 164 ? -9.940 -6.983 11.132 1.00 92.25 164 LYS A CA 1
ATOM 1287 C C . LYS A 1 164 ? -9.707 -5.565 10.619 1.00 92.25 164 LYS A C 1
ATOM 1289 O O . LYS A 1 164 ? -10.660 -4.837 10.351 1.00 92.25 164 LYS A O 1
ATOM 1294 N N . ILE A 1 165 ? -8.440 -5.224 10.416 1.00 92.38 165 ILE A N 1
ATOM 1295 C CA . ILE A 1 165 ? -8.011 -4.079 9.619 1.00 92.38 165 ILE A CA 1
ATOM 1296 C C . ILE A 1 165 ? -7.477 -4.651 8.309 1.00 92.38 165 ILE A C 1
ATOM 1298 O O . ILE A 1 165 ? -6.462 -5.350 8.283 1.00 92.38 165 ILE A O 1
ATOM 1302 N N . VAL A 1 166 ? -8.192 -4.390 7.222 1.00 92.25 166 VAL A N 1
ATOM 1303 C CA . VAL A 1 166 ? -7.863 -4.868 5.878 1.00 92.25 166 VAL A CA 1
ATOM 1304 C C . VAL A 1 166 ? -7.124 -3.764 5.143 1.00 92.25 166 VAL A C 1
ATOM 1306 O O . VAL A 1 166 ? -7.528 -2.606 5.198 1.00 92.25 166 VAL A O 1
ATOM 1309 N N . TYR A 1 167 ? -6.068 -4.106 4.421 1.00 87.56 167 TYR A N 1
ATOM 1310 C CA . TYR A 1 167 ? -5.370 -3.169 3.555 1.00 87.56 167 TYR A CA 1
ATOM 1311 C C . TYR A 1 167 ? -5.210 -3.738 2.152 1.00 87.56 167 TYR A C 1
ATOM 1313 O O . TYR A 1 167 ? -5.022 -4.939 1.939 1.00 87.56 167 TYR A O 1
ATOM 1321 N N . ARG A 1 168 ? -5.327 -2.844 1.176 1.00 89.25 168 ARG A N 1
ATOM 1322 C CA . ARG A 1 168 ? -5.360 -3.166 -0.244 1.00 89.25 168 ARG A CA 1
ATOM 1323 C C . ARG A 1 168 ? -4.473 -2.207 -1.013 1.00 89.25 168 ARG A C 1
ATOM 1325 O O . ARG A 1 168 ? -4.497 -1.006 -0.766 1.00 89.25 168 ARG A O 1
ATOM 1332 N N . TYR A 1 169 ? -3.725 -2.731 -1.970 1.00 86.06 169 TYR A N 1
ATOM 1333 C CA . TYR A 1 169 ? -2.924 -1.931 -2.889 1.00 86.06 169 TYR A CA 1
ATOM 1334 C C . TYR A 1 169 ? -2.717 -2.685 -4.200 1.00 86.06 169 TYR A C 1
ATOM 1336 O O . TYR A 1 169 ? -2.892 -3.901 -4.271 1.00 86.06 169 TYR A O 1
ATOM 1344 N N . PHE A 1 170 ? -2.353 -1.961 -5.248 1.00 86.25 170 PHE A N 1
ATOM 1345 C CA . PHE A 1 170 ? -1.919 -2.542 -6.510 1.00 86.25 170 PHE A CA 1
ATOM 1346 C C . PHE A 1 170 ? -0.406 -2.434 -6.610 1.00 86.25 170 PHE A C 1
ATOM 1348 O O . PHE A 1 170 ? 0.158 -1.427 -6.186 1.00 86.25 170 PHE A O 1
ATOM 1355 N N . ARG A 1 171 ? 0.247 -3.441 -7.188 1.00 85.38 171 ARG A N 1
ATOM 1356 C CA . ARG A 1 171 ? 1.679 -3.402 -7.491 1.00 85.38 171 ARG A CA 1
ATOM 1357 C C . ARG A 1 171 ? 2.008 -3.939 -8.875 1.00 85.38 171 ARG A C 1
ATOM 1359 O O . ARG A 1 171 ? 1.258 -4.745 -9.418 1.00 85.38 171 ARG A O 1
ATOM 1366 N N . THR A 1 172 ? 3.127 -3.522 -9.442 1.00 85.81 172 THR A N 1
ATOM 1367 C CA . THR A 1 172 ? 3.668 -4.117 -10.668 1.00 85.81 172 THR A CA 1
ATOM 1368 C C . THR A 1 172 ? 4.336 -5.457 -10.369 1.00 85.81 172 THR A C 1
ATOM 1370 O O . THR A 1 172 ? 4.559 -5.820 -9.212 1.00 85.81 172 THR A O 1
ATOM 1373 N N . THR A 1 173 ? 4.662 -6.208 -11.421 1.00 84.50 173 THR A N 1
ATOM 1374 C CA . THR A 1 173 ? 5.559 -7.363 -11.268 1.00 84.50 173 THR A CA 1
ATOM 1375 C C . THR A 1 173 ? 6.951 -6.855 -10.864 1.00 84.50 173 THR A C 1
ATOM 1377 O O . THR A 1 173 ? 7.368 -5.831 -11.415 1.00 84.50 173 THR A O 1
ATOM 1380 N N . PRO A 1 174 ? 7.648 -7.510 -9.917 1.00 81.19 174 PRO A N 1
ATOM 1381 C CA . PRO A 1 174 ? 9.020 -7.156 -9.577 1.00 81.19 174 PRO A CA 1
ATOM 1382 C C . PRO A 1 174 ? 9.961 -7.332 -10.768 1.00 81.19 174 PRO A C 1
ATOM 1384 O O . PRO A 1 174 ? 9.849 -8.308 -11.512 1.00 81.19 174 PRO A O 1
ATOM 1387 N N . VAL A 1 175 ? 10.886 -6.395 -10.934 1.00 81.12 175 VAL A N 1
ATOM 1388 C CA . VAL A 1 175 ? 11.934 -6.424 -11.956 1.00 81.12 175 VAL A CA 1
ATOM 1389 C C . VAL A 1 175 ? 13.275 -6.478 -11.245 1.00 81.12 175 VAL A C 1
ATOM 1391 O O . VAL A 1 175 ? 13.538 -5.647 -10.385 1.00 81.12 175 VAL A O 1
ATOM 1394 N N . ALA A 1 176 ? 14.102 -7.467 -11.581 1.00 79.19 176 ALA A N 1
ATOM 1395 C CA . ALA A 1 176 ? 15.452 -7.579 -11.046 1.00 79.19 176 ALA A CA 1
ATOM 1396 C C . ALA A 1 176 ? 16.447 -6.888 -11.986 1.00 79.19 176 ALA A C 1
ATOM 1398 O O . ALA A 1 176 ? 16.548 -7.236 -13.163 1.00 79.19 176 ALA A O 1
ATOM 1399 N N . GLU A 1 177 ? 17.208 -5.951 -11.445 1.00 74.69 177 GLU A N 1
ATOM 1400 C CA . GLU A 1 177 ? 18.323 -5.272 -12.086 1.00 74.69 177 GLU A CA 1
ATOM 1401 C C . GLU A 1 177 ? 19.625 -5.773 -11.449 1.00 74.69 177 GLU A C 1
ATOM 1403 O O . GLU A 1 177 ? 19.721 -5.964 -10.233 1.00 74.69 177 GLU A O 1
ATOM 1408 N N . LYS A 1 178 ? 20.624 -6.073 -12.282 1.00 72.31 178 LYS A N 1
ATOM 1409 C CA . LYS A 1 178 ? 21.958 -6.445 -11.800 1.00 72.31 178 LYS A CA 1
ATOM 1410 C C . LYS A 1 178 ? 22.714 -5.166 -11.433 1.00 72.31 178 LYS A C 1
ATOM 1412 O O . LYS A 1 178 ? 22.665 -4.215 -12.211 1.00 72.31 178 LYS A O 1
ATOM 1417 N N . ILE A 1 179 ? 23.374 -5.161 -10.273 1.00 65.12 179 ILE A N 1
ATOM 1418 C CA . ILE A 1 179 ? 24.262 -4.066 -9.846 1.00 65.12 179 ILE A CA 1
ATOM 1419 C C . ILE A 1 179 ? 25.592 -4.154 -10.594 1.00 65.12 179 ILE A C 1
ATOM 1421 O O . ILE A 1 179 ? 26.103 -5.290 -10.746 1.00 65.12 179 ILE A O 1
#

Organism: NCBI:txid56615

Foldseek 3Di:
DVVVVVVVVVVVVVVVVDPDDDDDDDDDPPDPDPDDDDDPDDPDDCLVPFKFKWWDWAQDPNFIKIKIKIKDFKWKWFDFPRDIDIDTLVVLVVDDVVRVAHPVNNVVVVVVVQCVPVVGPDDDGDPSPPGTDDPVVSCVVCVPDDADKDKDKDWDAGPRPRTIIIIIMIMHDIDIDGD

Sequence (179 aa):
MLLKSLCMAVYALNHCMFSSSLAKPVMKRSIERFGMEGSSSVEESPFHGPLYESNEYHNINGDLHIVSWYCTPPEITFHFNGKDRKVTYHEFLMLGDSDGISKSDKQAMTNALISKEQGSKVIGMSQIGNQPISAEEKNRKWPNGPPRFIKTTDMIHSNTDGRKIVYRYFRTTPVAEKI

Secondary structure (DSSP, 8-state):
-HHHHHHHHHHHHHHHH-SSS------------S---S-------GGGS--EEEEEEEEETTEEEEEEEEEPPPEEEEEETTEEEEEEHHHHHH--GGGT--HHHHHHHHHHHHHTTTTS-SS------SSPPPHHHHHHH-TTSPPPPEEEEEEEE-TTTS-EEEEEEEEPPPEEEE-

Radius of gyration: 24.71 Å; chains: 1; bounding box: 79×65×45 Å